Protein AF-A0A9E5ZZN8-F1 (afdb_monomer)

pLDDT: mean 93.4, std 7.74, range [58.78, 98.5]

Radius of gyration: 14.39 Å; Cα contacts (8 Å, |Δi|>4): 38; chains: 1; bounding box: 36×25×35 Å

Nearest PDB structures (foldseek):
  3lvy-assembly3_F  TM=9.060E-01  e=1.719E-03  Streptococcus mutans
  6k40-assembly3_C  TM=6.647E-01  e=9.428E-02  Deinococcus radiodurans R1 = ATCC 13939 = DSM 20539
  3c1l-assembly1_B  TM=6.956E-01  e=4.739E-01  Mesorhizobium japonicum MAFF 303099
  3c1l-assembly2_J  TM=7.085E-01  e=7.945E-01  Mesorhizobium japonicum MAFF 303099

Structure (mmCIF, N/CA/C/O backbone):
data_AF-A0A9E5ZZN8-F1
#
_entry.id   AF-A0A9E5ZZN8-F1
#
loop_
_atom_site.group_PDB
_atom_site.id
_atom_site.type_symbol
_atom_site.label_atom_id
_atom_site.label_alt_id
_atom_site.label_comp_id
_atom_site.label_asym_id
_atom_site.label_entity_id
_atom_site.label_seq_id
_atom_site.pdbx_PDB_ins_code
_atom_site.Cartn_x
_atom_site.Cartn_y
_atom_site.Cartn_z
_atom_site.occupancy
_atom_site.B_iso_or_equiv
_atom_site.auth_seq_id
_atom_site.auth_comp_id
_atom_site.auth_asym_id
_atom_site.auth_atom_id
_atom_site.pdbx_PDB_model_num
ATOM 1 N N . MET A 1 1 ? 12.339 12.926 13.306 1.00 58.78 1 MET A N 1
ATOM 2 C CA . MET A 1 1 ? 11.143 12.429 12.591 1.00 58.78 1 MET A CA 1
ATOM 3 C C . MET A 1 1 ? 11.359 12.646 11.107 1.00 58.78 1 MET A C 1
ATOM 5 O O . MET A 1 1 ? 11.793 13.732 10.742 1.00 58.78 1 MET A O 1
ATOM 9 N N . LEU A 1 2 ? 11.089 11.642 10.275 1.00 61.16 2 LEU A N 1
ATOM 10 C CA . LEU A 1 2 ? 11.087 11.776 8.814 1.00 61.16 2 LEU A CA 1
ATOM 11 C C . LEU A 1 2 ? 9.638 11.664 8.341 1.00 61.16 2 LEU A C 1
ATOM 13 O O . LEU A 1 2 ? 8.996 10.644 8.580 1.00 61.16 2 LEU A O 1
ATOM 17 N N . PHE A 1 3 ? 9.111 12.729 7.731 1.00 70.94 3 PHE A N 1
ATOM 18 C CA . PHE A 1 3 ? 7.717 12.802 7.263 1.00 70.94 3 PHE A CA 1
ATOM 19 C C . PHE A 1 3 ? 6.670 12.435 8.335 1.00 70.94 3 PHE A C 1
ATOM 21 O O . PHE A 1 3 ? 5.668 11.795 8.043 1.00 70.94 3 PHE A O 1
ATOM 28 N N . GLY A 1 4 ? 6.923 12.799 9.597 1.00 74.81 4 GLY A N 1
ATOM 29 C CA . GLY A 1 4 ? 6.039 12.482 10.729 1.00 74.81 4 GLY A CA 1
ATOM 30 C C . GLY A 1 4 ? 6.210 11.079 11.325 1.00 74.81 4 GLY A C 1
ATOM 31 O O . GLY A 1 4 ? 5.646 10.811 12.381 1.00 74.81 4 GLY A O 1
ATOM 32 N N . ASN A 1 5 ? 7.032 10.211 10.728 1.00 79.62 5 ASN A N 1
ATOM 33 C CA . ASN A 1 5 ? 7.297 8.867 11.247 1.00 79.62 5 ASN A CA 1
ATOM 34 C C . ASN A 1 5 ? 8.446 8.858 12.266 1.00 79.62 5 ASN A C 1
ATOM 36 O O . ASN A 1 5 ? 9.397 9.661 12.189 1.00 79.62 5 ASN A O 1
ATOM 40 N N . LYS A 1 6 ? 8.369 7.922 13.220 1.00 85.12 6 LYS A N 1
ATOM 41 C CA . LYS A 1 6 ? 9.459 7.632 14.158 1.00 85.12 6 LYS A CA 1
ATOM 42 C C . LYS A 1 6 ? 10.609 6.969 13.399 1.00 85.12 6 LYS A C 1
ATOM 44 O O . LYS A 1 6 ? 10.386 6.217 12.458 1.00 85.12 6 LYS A O 1
ATOM 49 N N . ALA A 1 7 ? 11.847 7.250 13.807 1.00 85.69 7 ALA A N 1
ATOM 50 C CA . ALA A 1 7 ? 13.022 6.634 13.184 1.00 85.69 7 ALA A CA 1
ATOM 51 C C . ALA A 1 7 ? 13.008 5.103 13.335 1.00 85.69 7 ALA A C 1
ATOM 53 O O . ALA A 1 7 ? 13.377 4.396 12.408 1.00 85.69 7 ALA A O 1
ATOM 54 N N . GLU A 1 8 ? 12.504 4.615 14.469 1.00 87.25 8 GLU A N 1
ATOM 55 C CA . GLU A 1 8 ? 12.331 3.191 14.745 1.00 87.25 8 GLU A CA 1
ATOM 56 C C . GLU A 1 8 ? 11.418 2.501 13.726 1.00 87.25 8 GLU A C 1
ATOM 58 O O . GLU A 1 8 ? 11.793 1.462 13.207 1.00 87.25 8 GLU A O 1
ATOM 63 N N . ASP A 1 9 ? 10.286 3.103 13.341 1.00 87.38 9 ASP A N 1
ATOM 64 C CA . ASP A 1 9 ? 9.397 2.504 12.333 1.00 87.38 9 ASP A CA 1
ATOM 65 C C . ASP A 1 9 ? 10.077 2.402 10.955 1.00 87.38 9 ASP A C 1
ATOM 67 O O . ASP A 1 9 ? 9.825 1.464 10.201 1.00 87.38 9 ASP A O 1
ATOM 71 N N . ILE A 1 10 ? 10.968 3.343 10.620 1.00 88.94 10 ILE A N 1
ATOM 72 C CA . ILE A 1 10 ? 11.751 3.289 9.376 1.00 88.94 10 ILE A CA 1
ATOM 73 C C . ILE A 1 10 ? 12.761 2.141 9.418 1.00 88.94 10 ILE A C 1
ATOM 75 O O . ILE A 1 10 ? 12.904 1.416 8.433 1.00 88.94 10 ILE A O 1
ATOM 79 N N . GLU A 1 11 ? 13.450 1.965 10.543 1.00 90.69 11 GLU A N 1
ATOM 80 C CA . GLU A 1 11 ? 14.367 0.841 10.733 1.00 90.69 11 GLU A CA 1
ATOM 81 C C . GLU A 1 11 ? 13.617 -0.493 10.739 1.00 90.69 11 GLU A C 1
ATOM 83 O O . GLU A 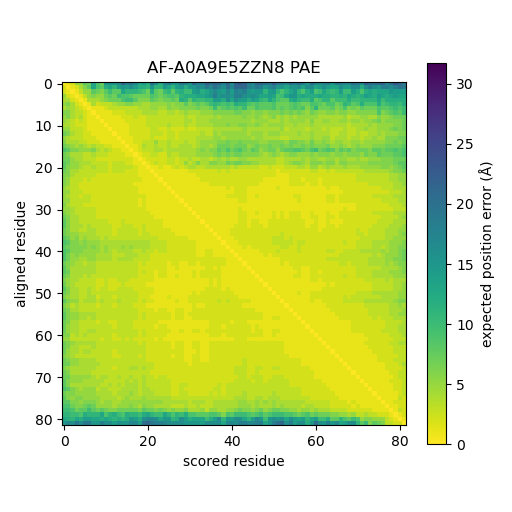1 11 ? 14.042 -1.437 10.074 1.00 90.69 11 GLU A O 1
ATOM 88 N N . SER A 1 12 ? 12.459 -0.562 11.392 1.00 91.31 12 SER A N 1
ATOM 89 C CA . SER A 1 12 ? 11.621 -1.756 11.393 1.00 91.31 12 SER A CA 1
ATOM 90 C C . SER A 1 12 ? 11.134 -2.122 9.988 1.00 91.31 12 SER A C 1
ATOM 92 O O . SER A 1 12 ? 11.244 -3.278 9.578 1.00 91.31 12 SER A O 1
ATOM 94 N N . LEU A 1 13 ? 10.698 -1.131 9.199 1.00 90.88 13 LEU A N 1
ATOM 95 C CA . LEU A 1 13 ? 10.324 -1.314 7.791 1.00 90.88 13 LEU A CA 1
ATOM 96 C C . LEU A 1 13 ? 11.474 -1.881 6.948 1.00 90.88 13 LEU A C 1
ATOM 98 O O . LEU A 1 13 ? 11.240 -2.760 6.119 1.00 90.88 13 LEU A O 1
ATOM 102 N N . ARG A 1 14 ? 12.700 -1.375 7.138 1.00 90.69 14 ARG A N 1
ATOM 103 C CA . ARG A 1 14 ? 13.896 -1.809 6.391 1.00 90.69 14 ARG A CA 1
ATOM 104 C C . ARG A 1 14 ? 14.320 -3.231 6.731 1.00 90.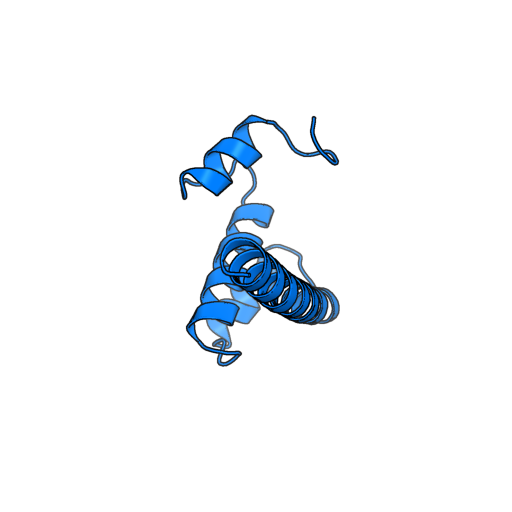69 14 ARG A C 1
ATOM 106 O O . ARG A 1 14 ? 14.776 -3.945 5.846 1.00 90.69 14 ARG A O 1
ATOM 113 N N . ASN A 1 15 ? 14.164 -3.614 7.993 1.00 92.62 15 ASN A N 1
ATOM 114 C CA . ASN A 1 15 ? 14.552 -4.927 8.502 1.00 92.62 15 ASN A CA 1
ATOM 115 C C . ASN A 1 15 ? 13.410 -5.954 8.455 1.00 92.62 15 ASN A C 1
ATOM 117 O O . ASN A 1 15 ? 13.562 -7.056 8.970 1.00 92.62 15 ASN A O 1
ATOM 121 N N . GLU A 1 16 ? 12.272 -5.597 7.853 1.00 87.62 16 GLU A N 1
ATOM 122 C CA . GLU A 1 16 ? 11.080 -6.445 7.748 1.00 87.62 16 GLU A CA 1
ATOM 123 C C . GLU A 1 16 ? 10.545 -6.964 9.094 1.00 87.62 16 GLU A C 1
ATOM 125 O O . GLU A 1 16 ? 9.983 -8.056 9.171 1.00 87.62 16 GLU A O 1
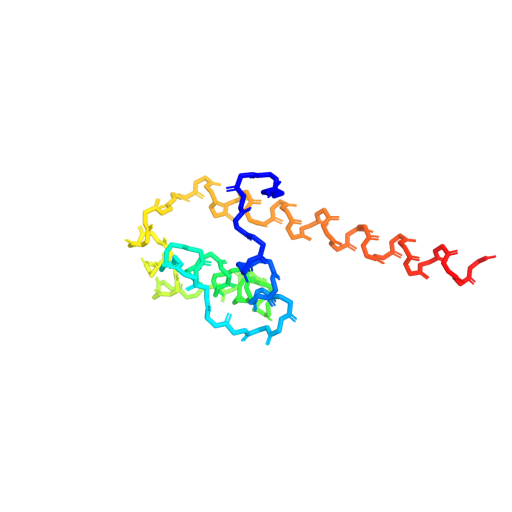ATOM 130 N N . VAL A 1 17 ? 10.684 -6.169 10.154 1.00 91.00 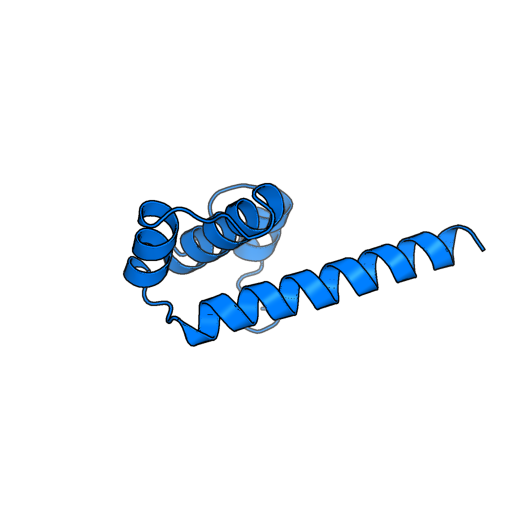17 VAL A N 1
ATOM 131 C CA . VAL A 1 17 ? 10.118 -6.473 11.475 1.00 91.00 17 VAL A CA 1
ATOM 132 C C . VAL A 1 17 ? 8.842 -5.668 11.719 1.00 91.00 17 VAL A C 1
ATOM 134 O O . VAL A 1 17 ? 8.564 -4.685 11.028 1.00 91.00 17 VAL A O 1
ATOM 137 N N . SER A 1 18 ? 8.053 -6.101 12.706 1.00 90.50 18 SER A N 1
ATOM 138 C CA . SER A 1 18 ? 6.781 -5.460 13.049 1.00 90.50 18 SER A CA 1
ATOM 139 C C . SER A 1 18 ? 6.966 -3.984 13.421 1.00 90.50 18 SER A C 1
ATOM 141 O O . SER A 1 18 ? 7.900 -3.615 14.140 1.00 90.50 18 SER A O 1
ATOM 143 N N . LEU A 1 19 ? 6.065 -3.141 12.926 1.00 91.31 19 LEU A N 1
ATOM 144 C CA . LEU A 1 19 ? 6.007 -1.709 13.209 1.00 91.31 19 LEU A CA 1
ATOM 145 C C . LEU A 1 19 ? 5.269 -1.444 14.516 1.00 91.31 19 LEU A C 1
ATOM 147 O O . LEU A 1 19 ? 4.453 -2.250 14.960 1.00 91.31 19 LEU A O 1
ATOM 151 N N . SER A 1 20 ? 5.492 -0.267 15.101 1.00 89.81 20 SER A N 1
ATOM 152 C CA . SER A 1 20 ? 4.833 0.113 16.358 1.00 89.81 20 SER A CA 1
ATOM 153 C C . SER A 1 20 ? 3.325 0.381 16.221 1.00 89.81 20 SER A C 1
ATOM 155 O O . SER A 1 20 ? 2.629 0.542 17.220 1.00 89.81 20 SER 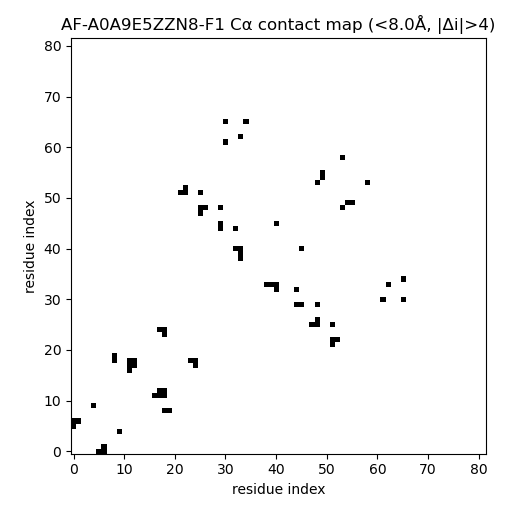A O 1
ATOM 157 N N . SER A 1 21 ? 2.819 0.453 14.988 1.00 91.75 21 SER A N 1
ATOM 158 C CA . SER A 1 21 ? 1.434 0.773 14.652 1.00 91.75 21 SER A CA 1
ATOM 159 C C . SER A 1 21 ? 0.803 -0.378 13.880 1.00 91.75 21 SER A C 1
ATOM 161 O O . SER A 1 21 ? 1.207 -0.661 12.750 1.00 91.75 21 SER A O 1
ATOM 163 N N . ASP A 1 22 ? -0.250 -0.974 14.441 1.00 93.94 22 ASP A N 1
ATOM 164 C CA . ASP A 1 22 ? -1.049 -2.011 13.772 1.00 93.94 22 ASP A CA 1
ATOM 165 C C . ASP A 1 22 ? -1.604 -1.523 12.432 1.00 93.94 22 ASP A C 1
ATOM 167 O O . ASP A 1 22 ? -1.639 -2.263 11.449 1.00 93.94 22 ASP A O 1
ATOM 171 N N . LYS A 1 23 ? -1.940 -0.230 12.352 1.00 94.69 23 LYS A N 1
ATOM 172 C CA . LYS A 1 23 ? -2.361 0.405 11.105 1.00 94.69 23 LYS A CA 1
ATOM 173 C C . LYS A 1 23 ? -1.248 0.377 10.053 1.00 94.69 23 LYS A C 1
ATOM 175 O O . LYS A 1 23 ? -1.503 0.053 8.898 1.00 94.69 23 LYS A O 1
ATOM 180 N N . PHE A 1 24 ? -0.002 0.659 10.430 1.00 94.56 24 PHE A N 1
ATOM 181 C CA . PHE A 1 24 ? 1.113 0.584 9.482 1.00 94.56 24 PHE A CA 1
ATOM 182 C C . PHE A 1 24 ? 1.491 -0.855 9.125 1.00 94.56 24 PHE A C 1
ATOM 184 O O . PHE A 1 24 ? 1.819 -1.107 7.966 1.00 94.56 24 PHE A O 1
ATOM 191 N N . ASN A 1 25 ? 1.381 -1.798 10.064 1.00 95.50 25 ASN A N 1
ATOM 192 C CA . ASN A 1 25 ? 1.550 -3.223 9.772 1.00 95.50 25 ASN A CA 1
ATOM 193 C C . ASN A 1 25 ? 0.525 -3.702 8.733 1.00 95.50 25 ASN A C 1
ATOM 195 O O . ASN A 1 25 ? 0.901 -4.352 7.759 1.00 95.50 25 ASN A O 1
ATOM 199 N N . ALA A 1 26 ? -0.745 -3.304 8.867 1.00 97.50 26 ALA A N 1
ATOM 200 C CA . ALA A 1 26 ? -1.783 -3.625 7.888 1.00 97.50 26 ALA A CA 1
ATOM 201 C C . ALA A 1 26 ? -1.485 -3.031 6.499 1.00 97.50 26 ALA A C 1
ATOM 203 O O . ALA A 1 26 ? -1.637 -3.716 5.489 1.00 97.50 26 ALA A O 1
ATOM 204 N N . LEU A 1 27 ? -0.997 -1.786 6.426 1.00 97.06 27 LEU A N 1
ATOM 205 C CA . LEU A 1 27 ? -0.580 -1.176 5.157 1.00 97.06 27 LEU A CA 1
ATOM 206 C C . LEU A 1 27 ? 0.611 -1.899 4.522 1.00 97.06 27 LEU A C 1
ATOM 208 O O . LEU A 1 27 ? 0.620 -2.111 3.307 1.00 97.06 27 LEU A O 1
ATOM 212 N N . GLN A 1 28 ? 1.612 -2.274 5.320 1.00 96.00 28 GLN A N 1
ATOM 213 C CA . GLN A 1 28 ? 2.772 -3.024 4.846 1.00 96.00 28 GLN A CA 1
ATOM 214 C C . GLN A 1 28 ? 2.342 -4.387 4.289 1.00 96.00 28 GLN A C 1
ATOM 216 O O . GLN A 1 28 ? 2.717 -4.728 3.165 1.00 96.00 28 GLN A O 1
ATOM 221 N N . ALA A 1 29 ? 1.529 -5.134 5.043 1.00 96.69 29 ALA A N 1
ATOM 222 C CA . ALA A 1 29 ? 1.007 -6.435 4.640 1.00 96.69 29 ALA A CA 1
ATOM 223 C C . ALA A 1 29 ? 0.190 -6.331 3.347 1.00 96.69 29 ALA A C 1
ATOM 225 O O . ALA A 1 29 ? 0.508 -7.003 2.367 1.00 96.69 29 ALA A O 1
ATOM 226 N N . PHE A 1 30 ? -0.773 -5.406 3.294 1.00 98.19 30 PHE A N 1
ATOM 227 C CA . PHE A 1 30 ? -1.591 -5.172 2.105 1.00 98.19 30 PHE A CA 1
ATOM 228 C C . PHE A 1 30 ? -0.740 -4.812 0.880 1.00 98.19 30 PHE A C 1
ATOM 230 O O . PHE A 1 30 ? -0.926 -5.381 -0.193 1.00 98.19 30 PHE A O 1
ATOM 237 N N . THR A 1 31 ? 0.250 -3.926 1.035 1.00 97.69 31 THR A N 1
ATOM 238 C CA . THR A 1 31 ? 1.166 -3.541 -0.054 1.00 97.69 31 THR A CA 1
ATOM 239 C C . THR A 1 31 ? 1.958 -4.745 -0.573 1.00 97.69 31 THR A C 1
ATOM 241 O O . THR A 1 31 ? 2.077 -4.925 -1.789 1.00 97.69 31 THR A O 1
ATOM 244 N N . LYS A 1 32 ? 2.480 -5.590 0.329 1.00 9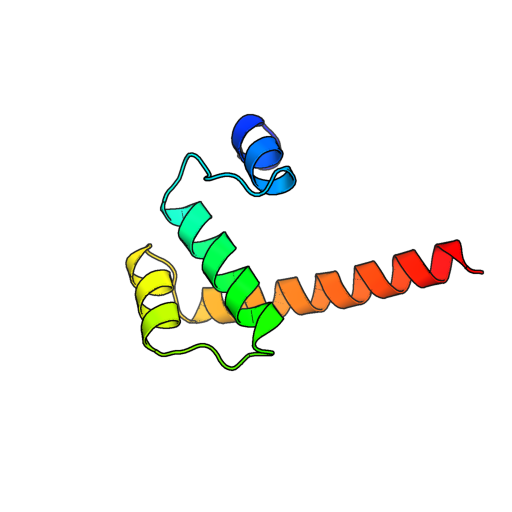6.12 32 LYS A N 1
ATOM 245 C CA . LYS A 1 32 ? 3.220 -6.810 -0.028 1.00 96.12 32 LYS A CA 1
ATOM 246 C C . LYS A 1 32 ? 2.328 -7.807 -0.769 1.00 96.12 32 LYS A C 1
ATOM 248 O O . LYS A 1 32 ? 2.730 -8.281 -1.832 1.00 96.12 32 LYS A O 1
ATOM 253 N N . THR A 1 33 ? 1.126 -8.077 -0.259 1.00 97.75 33 THR A N 1
ATOM 254 C CA . THR A 1 33 ? 0.146 -8.971 -0.894 1.00 97.75 33 THR A CA 1
ATOM 255 C C . THR A 1 33 ? -0.264 -8.456 -2.267 1.00 97.75 33 THR A C 1
ATOM 257 O O . THR A 1 33 ? -0.226 -9.194 -3.250 1.00 97.75 33 THR A O 1
ATOM 260 N N . LEU A 1 34 ? -0.597 -7.173 -2.379 1.00 97.50 34 LEU A N 1
ATOM 261 C CA . LEU A 1 34 ? -0.996 -6.553 -3.638 1.00 97.50 34 LEU A CA 1
ATOM 262 C C . LEU A 1 34 ? 0.106 -6.655 -4.705 1.00 97.50 34 LEU A C 1
ATOM 264 O O . LEU A 1 34 ? -0.176 -7.003 -5.856 1.00 97.50 34 LEU A O 1
ATOM 268 N N . TYR A 1 35 ? 1.359 -6.388 -4.324 1.00 96.69 35 TYR A N 1
ATOM 269 C CA . TYR A 1 35 ? 2.508 -6.488 -5.223 1.00 96.69 35 TYR A CA 1
ATOM 270 C C . TYR A 1 35 ? 2.792 -7.936 -5.647 1.00 96.69 35 TYR A C 1
ATOM 272 O O . TYR A 1 35 ? 2.928 -8.212 -6.841 1.00 96.69 35 TYR A O 1
ATOM 280 N N . SER A 1 36 ? 2.842 -8.876 -4.697 1.00 96.56 36 SER A N 1
ATOM 281 C CA . SER A 1 36 ? 3.192 -10.278 -4.969 1.00 96.56 36 SER A CA 1
ATOM 282 C C . SER A 1 36 ? 2.127 -11.003 -5.796 1.00 96.56 36 SER A C 1
ATOM 284 O O . SER A 1 36 ? 2.455 -11.773 -6.700 1.00 96.56 36 SER A O 1
ATOM 286 N N . THR A 1 37 ? 0.850 -10.703 -5.553 1.00 96.88 37 THR A N 1
ATOM 287 C CA . THR A 1 37 ? -0.296 -11.295 -6.265 1.00 96.88 37 THR A CA 1
ATOM 288 C C . THR A 1 37 ? -0.635 -10.580 -7.575 1.00 96.88 37 THR A C 1
ATOM 290 O O . THR A 1 37 ? -1.528 -11.014 -8.312 1.00 96.88 37 THR A O 1
ATOM 293 N N . LYS A 1 38 ? 0.078 -9.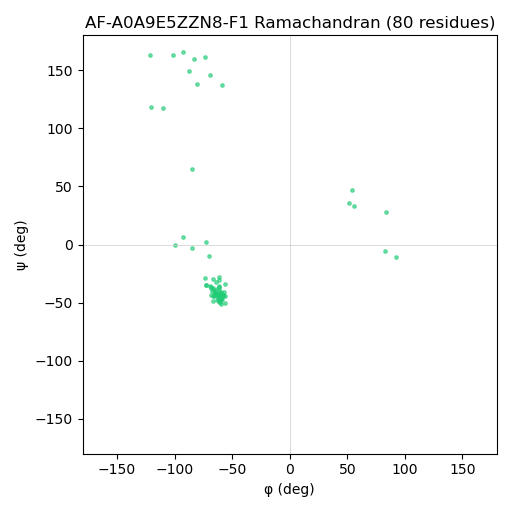491 -7.897 1.00 95.31 38 LYS A N 1
ATOM 294 C CA . LYS A 1 38 ? -0.176 -8.635 -9.067 1.00 95.31 38 LYS A CA 1
ATOM 295 C C . LYS A 1 38 ? -1.628 -8.144 -9.115 1.00 95.31 38 LYS A C 1
ATOM 297 O O . LYS A 1 38 ? -2.283 -8.245 -10.153 1.00 95.31 38 LYS A O 1
ATOM 302 N N . GLY A 1 39 ? -2.143 -7.662 -7.987 1.00 94.88 39 GLY A N 1
ATOM 303 C CA . GLY A 1 39 ? -3.508 -7.136 -7.896 1.00 94.88 39 GLY A CA 1
ATOM 304 C C . GLY A 1 39 ? -4.581 -8.142 -7.479 1.00 94.88 39 GLY A C 1
ATOM 305 O O . GLY A 1 39 ? -5.697 -7.724 -7.187 1.00 94.88 39 GLY A O 1
ATOM 306 N N . ARG A 1 40 ? -4.284 -9.448 -7.436 1.00 96.56 40 ARG A N 1
ATOM 307 C CA . ARG A 1 40 ? -5.251 -10.491 -7.047 1.00 96.56 40 ARG A CA 1
ATOM 308 C C . ARG A 1 40 ? -5.306 -10.648 -5.527 1.00 96.56 40 ARG A C 1
ATOM 310 O O . ARG A 1 40 ? -4.900 -11.677 -4.994 1.00 96.56 40 ARG A O 1
ATOM 317 N N . VAL A 1 41 ? -5.767 -9.602 -4.853 1.00 96.25 41 VAL A N 1
ATOM 318 C CA . VAL A 1 41 ? -5.938 -9.581 -3.397 1.00 96.25 41 VAL A CA 1
ATOM 319 C C . VAL A 1 41 ? -7.239 -10.293 -3.026 1.00 96.25 41 VAL A C 1
ATOM 321 O O . VAL A 1 41 ? -8.240 -10.131 -3.724 1.00 96.25 41 VAL A O 1
ATOM 324 N N . SER A 1 42 ? -7.210 -11.105 -1.968 1.00 97.44 42 SER A N 1
ATOM 325 C CA . SER A 1 42 ? -8.400 -11.793 -1.463 1.00 97.44 42 SER A CA 1
ATOM 326 C C . SER A 1 42 ? -9.347 -10.827 -0.740 1.00 97.44 42 SER A C 1
ATOM 328 O O . SER A 1 42 ? -8.934 -9.747 -0.311 1.00 97.44 42 SER A O 1
ATOM 330 N N . ASP A 1 43 ? -10.610 -11.222 -0.571 1.00 97.62 43 ASP A N 1
ATOM 331 C CA . ASP A 1 43 ? -11.561 -10.448 0.237 1.00 97.62 43 ASP A CA 1
ATOM 332 C C . ASP A 1 43 ? -11.094 -10.353 1.701 1.00 97.62 43 ASP A C 1
ATOM 334 O O . ASP A 1 43 ? -11.192 -9.290 2.302 1.00 97.62 43 ASP A O 1
ATOM 338 N N . GLU A 1 44 ? -10.483 -11.416 2.241 1.00 97.94 44 GLU A N 1
ATOM 339 C CA . GLU A 1 44 ? -9.924 -11.443 3.601 1.00 97.94 44 GLU A CA 1
ATOM 340 C C . GLU A 1 44 ? -8.811 -10.397 3.792 1.00 97.94 44 GLU A C 1
ATOM 342 O O . GLU A 1 44 ? -8.821 -9.638 4.762 1.00 97.94 44 GLU A O 1
ATOM 347 N N . ASP A 1 45 ? -7.879 -10.303 2.842 1.00 97.44 45 ASP A N 1
ATOM 348 C CA . ASP A 1 45 ? -6.791 -9.319 2.881 1.00 97.44 45 ASP A CA 1
ATOM 349 C C . ASP A 1 45 ? -7.309 -7.875 2.737 1.00 97.44 45 ASP A C 1
ATOM 351 O O . ASP A 1 45 ? -6.785 -6.947 3.364 1.00 97.44 45 ASP A O 1
ATOM 355 N N . LEU A 1 46 ? -8.335 -7.667 1.901 1.00 97.38 46 LEU A N 1
ATOM 356 C CA . LEU A 1 46 ? -8.996 -6.368 1.749 1.00 97.38 46 LEU A CA 1
ATOM 357 C C . LEU A 1 46 ? -9.736 -5.967 3.027 1.00 97.38 46 LEU A C 1
ATOM 359 O O . LEU A 1 46 ? -9.612 -4.824 3.475 1.00 97.38 46 LEU A O 1
ATOM 363 N N . ASP A 1 47 ? -10.461 -6.900 3.636 1.00 98.12 47 ASP A N 1
ATOM 364 C CA . ASP A 1 47 ? -11.192 -6.674 4.878 1.00 98.12 47 ASP A CA 1
ATOM 365 C C . ASP A 1 47 ? -10.236 -6.371 6.034 1.00 98.12 47 ASP A C 1
ATOM 367 O O . ASP A 1 47 ? -10.479 -5.429 6.789 1.00 98.12 47 ASP A O 1
ATOM 371 N N . ALA A 1 48 ? -9.103 -7.073 6.132 1.00 98.12 48 ALA A N 1
ATOM 372 C CA . ALA A 1 48 ? -8.059 -6.772 7.111 1.00 98.12 48 ALA A CA 1
ATOM 373 C C . ALA A 1 48 ? -7.495 -5.348 6.937 1.00 98.12 48 ALA A C 1
ATOM 375 O O . ALA A 1 48 ? -7.311 -4.615 7.915 1.00 98.12 48 ALA A O 1
ATOM 376 N N . PHE A 1 49 ? -7.274 -4.914 5.692 1.00 98.44 49 PHE A N 1
ATOM 377 C CA . PHE A 1 49 ? -6.828 -3.553 5.389 1.00 98.44 49 PHE A CA 1
ATOM 378 C C . PHE A 1 49 ? -7.870 -2.497 5.795 1.00 98.44 49 PHE A C 1
ATOM 380 O O . PHE A 1 49 ? -7.525 -1.477 6.399 1.00 98.44 49 PHE A O 1
ATOM 387 N N . PHE A 1 50 ? -9.155 -2.739 5.529 1.00 98.38 50 PHE A N 1
ATOM 388 C CA . PHE A 1 50 ? -10.226 -1.816 5.915 1.00 98.38 50 PHE A CA 1
ATOM 389 C C . PHE A 1 50 ? -10.503 -1.818 7.422 1.00 98.38 50 PHE A C 1
ATOM 391 O O . PHE A 1 50 ? -10.748 -0.752 7.991 1.00 98.38 50 PHE A O 1
ATOM 398 N N . ALA A 1 51 ? -10.385 -2.965 8.094 1.00 98.25 51 ALA A N 1
ATOM 399 C CA . ALA A 1 51 ? -10.509 -3.082 9.547 1.00 98.25 51 ALA A CA 1
ATOM 400 C C . ALA A 1 51 ? -9.442 -2.259 10.289 1.00 98.25 51 ALA A C 1
ATOM 402 O O . ALA A 1 51 ? -9.718 -1.696 11.347 1.00 98.25 51 ALA A O 1
ATOM 403 N N . ALA A 1 52 ? -8.256 -2.090 9.694 1.00 98.00 52 ALA A N 1
ATOM 404 C CA . ALA A 1 52 ? -7.212 -1.186 10.185 1.00 98.00 52 ALA A CA 1
ATOM 405 C C . ALA A 1 52 ? -7.525 0.317 9.966 1.00 98.00 52 ALA A C 1
ATOM 407 O O . ALA A 1 52 ? -6.717 1.198 10.288 1.00 98.00 52 ALA A O 1
ATOM 408 N N . GLY A 1 53 ? -8.698 0.639 9.415 1.00 98.12 53 GLY A N 1
ATOM 409 C CA . GLY A 1 53 ? -9.182 2.001 9.206 1.00 98.12 53 GLY A CA 1
ATOM 410 C C . GLY A 1 53 ? -8.660 2.656 7.928 1.00 98.12 53 GLY A C 1
ATOM 411 O O . GLY A 1 53 ? -8.500 3.884 7.901 1.00 98.12 53 GLY A O 1
ATOM 412 N N . TYR A 1 54 ? -8.338 1.863 6.904 1.00 98.50 54 TYR A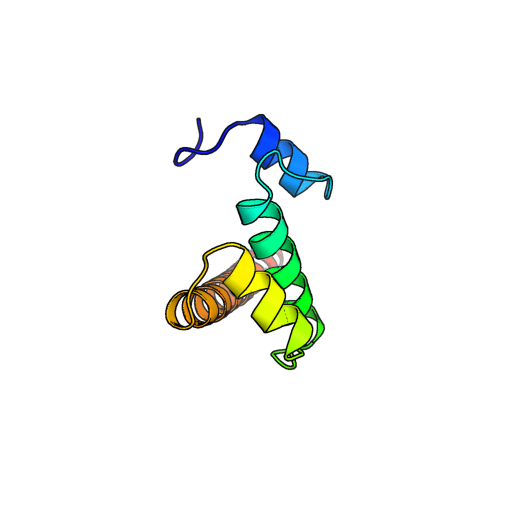 N 1
ATOM 413 C CA . TYR A 1 54 ? -8.134 2.354 5.542 1.00 98.50 54 TYR A CA 1
ATOM 414 C C . TYR A 1 54 ? -9.422 2.280 4.722 1.00 98.50 54 TYR A C 1
ATOM 416 O O . TYR A 1 54 ? -10.403 1.646 5.096 1.00 98.50 54 TYR A O 1
ATOM 424 N N . THR A 1 55 ? -9.425 2.964 3.585 1.00 98.50 55 THR A N 1
ATOM 425 C CA . THR A 1 55 ? -10.593 3.116 2.717 1.00 98.50 55 THR A CA 1
ATOM 426 C C . THR A 1 55 ? -10.319 2.576 1.317 1.00 98.50 55 THR A C 1
ATOM 428 O O . THR A 1 55 ? -9.168 2.416 0.906 1.00 98.50 55 THR A O 1
ATOM 431 N N . LYS A 1 56 ? -11.382 2.338 0.540 1.00 97.31 56 LYS A N 1
ATOM 432 C CA . LYS A 1 56 ? -11.261 1.908 -0.863 1.00 97.31 56 LYS A CA 1
ATOM 433 C C . LYS A 1 56 ? -10.419 2.873 -1.719 1.00 97.31 56 LYS A C 1
ATOM 435 O O . LYS A 1 56 ? -9.556 2.378 -2.438 1.00 97.31 56 LYS A O 1
ATOM 440 N N . PRO 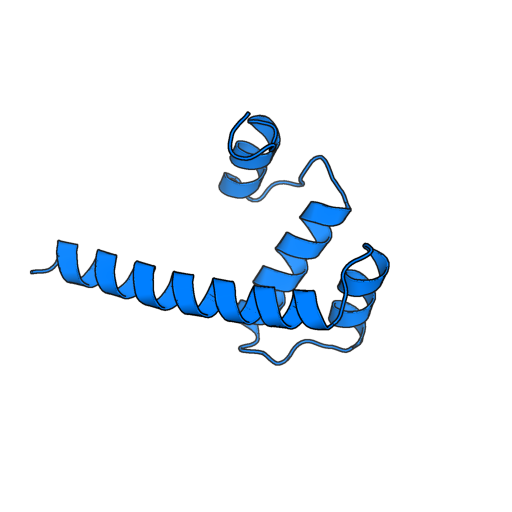A 1 57 ? -10.579 4.214 -1.633 1.00 98.44 57 PRO A N 1
ATOM 441 C CA . PRO A 1 57 ? -9.678 5.141 -2.322 1.00 98.44 57 PRO A CA 1
ATOM 442 C C . PRO A 1 57 ? -8.209 4.953 -1.931 1.00 98.44 57 PRO A C 1
ATOM 444 O O . PRO A 1 57 ? -7.350 4.909 -2.801 1.00 98.44 57 PRO A O 1
ATOM 447 N N . GLN A 1 58 ? -7.921 4.729 -0.647 1.00 98.44 58 GLN A N 1
ATOM 448 C CA . GLN A 1 58 ? -6.546 4.501 -0.193 1.00 98.44 58 GLN A CA 1
ATOM 449 C C . GLN A 1 58 ? -5.954 3.191 -0.726 1.00 98.44 58 GLN A C 1
ATOM 451 O O . GLN A 1 58 ? -4.753 3.130 -0.962 1.00 98.44 58 GLN A O 1
ATOM 456 N N . ALA A 1 59 ? -6.764 2.160 -0.985 1.00 97.56 59 ALA A N 1
ATOM 457 C CA . ALA A 1 59 ? -6.281 0.966 -1.682 1.00 97.56 59 ALA A CA 1
ATOM 458 C C . ALA A 1 59 ? -5.814 1.294 -3.118 1.00 97.56 59 ALA A C 1
ATOM 460 O O . ALA A 1 59 ? -4.787 0.785 -3.571 1.00 97.56 59 ALA A O 1
ATOM 461 N N . LEU A 1 60 ? -6.518 2.194 -3.816 1.00 97.81 60 LEU A N 1
ATOM 462 C CA . LEU A 1 60 ? -6.108 2.691 -5.137 1.00 97.81 60 LEU A CA 1
ATOM 463 C C . LEU A 1 60 ? -4.851 3.574 -5.057 1.00 97.81 60 LEU A C 1
ATOM 465 O O . LEU A 1 60 ? -3.981 3.492 -5.930 1.00 97.81 60 LEU A O 1
ATOM 469 N N . ASP A 1 61 ? -4.700 4.360 -3.990 1.00 98.31 61 ASP A N 1
ATOM 470 C CA . ASP A 1 61 ? -3.469 5.118 -3.740 1.00 98.31 61 ASP A CA 1
ATOM 471 C C . ASP A 1 61 ? -2.265 4.181 -3.565 1.00 98.31 61 ASP A C 1
ATOM 473 O O . ASP A 1 61 ? -1.180 4.463 -4.077 1.00 98.31 61 ASP A O 1
ATOM 477 N N . VAL A 1 62 ? -2.431 3.031 -2.898 1.00 98.12 62 VAL A N 1
ATOM 478 C CA . VAL A 1 62 ? -1.358 2.026 -2.779 1.00 98.12 62 VAL A CA 1
ATOM 479 C C . VAL A 1 62 ? -0.945 1.503 -4.159 1.00 98.12 62 VAL A C 1
ATOM 481 O O . VAL A 1 62 ? 0.249 1.467 -4.456 1.00 98.12 62 VAL A O 1
ATOM 484 N N . ILE A 1 63 ? -1.899 1.172 -5.038 1.00 97.00 63 ILE A N 1
ATOM 485 C CA . ILE A 1 63 ? -1.607 0.749 -6.425 1.00 97.00 63 ILE A CA 1
ATOM 486 C C . ILE A 1 63 ? -0.810 1.830 -7.170 1.00 97.00 63 ILE A C 1
ATOM 488 O O . ILE A 1 63 ? 0.176 1.536 -7.858 1.00 97.00 63 ILE A O 1
ATOM 492 N N . THR A 1 64 ? -1.215 3.089 -7.012 1.00 97.75 64 THR A N 1
ATOM 493 C CA . THR A 1 64 ? -0.559 4.241 -7.641 1.00 97.75 64 THR A CA 1
ATOM 494 C C . THR A 1 64 ? 0.887 4.382 -7.159 1.00 97.75 64 THR A C 1
ATOM 496 O O . THR A 1 64 ? 1.809 4.505 -7.969 1.00 97.75 64 THR A O 1
ATOM 499 N N . ASN A 1 65 ? 1.111 4.270 -5.848 1.00 97.50 65 ASN A N 1
ATOM 500 C CA . ASN A 1 65 ? 2.443 4.333 -5.248 1.00 97.50 65 ASN A CA 1
ATOM 501 C C . ASN A 1 65 ? 3.342 3.164 -5.675 1.00 97.50 65 ASN A C 1
ATOM 503 O O . ASN A 1 65 ? 4.516 3.380 -5.983 1.00 97.50 65 ASN A O 1
ATOM 507 N N . ILE A 1 66 ? 2.806 1.940 -5.757 1.00 97.25 66 ILE A N 1
ATOM 508 C CA . ILE A 1 66 ? 3.542 0.782 -6.288 1.00 97.25 66 ILE A CA 1
ATOM 509 C C . ILE A 1 66 ? 3.982 1.059 -7.728 1.00 97.25 66 ILE A C 1
ATOM 511 O O . ILE A 1 66 ? 5.150 0.862 -8.059 1.00 97.25 66 ILE A O 1
ATOM 515 N N . SER A 1 67 ? 3.080 1.564 -8.570 1.00 97.25 67 SER A N 1
ATOM 516 C CA . SER A 1 67 ? 3.375 1.864 -9.976 1.00 97.25 67 SER A CA 1
ATOM 517 C C . SER A 1 67 ? 4.503 2.890 -10.110 1.00 97.25 67 SER A C 1
ATOM 519 O O . SER A 1 67 ? 5.476 2.656 -10.830 1.00 97.25 67 SER A O 1
ATOM 521 N N . ALA A 1 68 ? 4.433 3.987 -9.350 1.00 97.88 68 ALA A N 1
ATOM 522 C CA . ALA A 1 68 ? 5.488 4.999 -9.310 1.00 97.88 68 ALA A CA 1
ATOM 523 C C . ALA A 1 68 ? 6.831 4.413 -8.837 1.00 97.88 68 ALA A C 1
ATOM 525 O O . ALA A 1 68 ? 7.885 4.715 -9.405 1.00 97.88 68 ALA A O 1
ATOM 526 N N . LYS A 1 69 ? 6.804 3.528 -7.832 1.00 95.81 69 LYS A N 1
ATOM 527 C CA . LYS A 1 69 ? 8.008 2.874 -7.308 1.00 95.81 69 LYS A CA 1
ATOM 528 C C . LYS A 1 69 ? 8.633 1.910 -8.312 1.00 95.81 69 LYS A C 1
ATOM 530 O O . LYS A 1 69 ? 9.856 1.894 -8.430 1.00 95.81 69 LYS A O 1
ATOM 535 N N . VAL A 1 70 ? 7.828 1.145 -9.049 1.00 96.12 70 VAL A N 1
ATOM 536 C CA . VAL A 1 70 ? 8.312 0.264 -10.124 1.00 96.12 70 VAL A CA 1
ATOM 537 C C . VAL A 1 70 ? 9.019 1.084 -11.199 1.00 96.12 70 VAL A C 1
ATOM 539 O O . VAL A 1 70 ? 10.165 0.781 -11.527 1.00 96.12 70 VAL A O 1
ATOM 542 N N . ILE A 1 71 ? 8.388 2.162 -11.678 1.00 97.56 71 ILE A N 1
ATOM 543 C CA . ILE A 1 71 ? 8.983 3.066 -12.674 1.00 97.56 71 ILE A CA 1
ATOM 544 C C . ILE A 1 71 ? 10.320 3.619 -12.167 1.00 97.56 71 ILE A C 1
ATOM 546 O O . ILE A 1 71 ? 11.329 3.519 -12.862 1.00 97.56 71 ILE A O 1
ATOM 550 N N . SER A 1 72 ? 10.351 4.157 -10.944 1.00 97.69 72 SER A N 1
ATOM 551 C CA . SER A 1 72 ? 11.574 4.716 -10.355 1.00 97.69 72 SER A CA 1
ATOM 552 C C . SER A 1 72 ? 12.673 3.667 -10.175 1.00 97.69 72 SER A C 1
ATOM 554 O O . SER A 1 72 ? 13.827 3.941 -10.494 1.00 97.69 72 SER A O 1
ATOM 556 N N . ASN A 1 73 ? 12.340 2.462 -9.705 1.00 95.75 73 ASN A N 1
ATOM 557 C CA . ASN A 1 73 ? 13.315 1.384 -9.552 1.00 95.75 73 ASN A CA 1
ATOM 558 C C . ASN A 1 73 ? 13.920 0.983 -10.903 1.00 95.75 73 ASN A C 1
ATOM 560 O O . ASN A 1 73 ? 15.134 0.820 -10.996 1.00 95.75 73 ASN A O 1
ATOM 564 N N . PHE A 1 74 ? 13.098 0.859 -11.948 1.00 96.62 74 PHE A N 1
ATOM 565 C CA . PHE A 1 74 ? 13.578 0.533 -13.292 1.00 96.62 74 PHE A CA 1
ATOM 566 C C . PHE A 1 74 ? 14.447 1.653 -13.865 1.00 96.62 74 PHE A C 1
ATOM 568 O O . PHE A 1 74 ? 15.524 1.372 -14.383 1.00 96.62 74 PHE A O 1
ATOM 575 N N . ALA A 1 75 ? 14.030 2.913 -13.717 1.00 97.38 75 ALA A N 1
ATOM 576 C CA . ALA A 1 75 ? 14.815 4.065 -14.150 1.00 97.38 75 ALA A CA 1
ATOM 577 C C . ALA A 1 75 ? 16.182 4.119 -13.449 1.00 97.38 75 ALA A C 1
ATOM 579 O O . ALA A 1 75 ? 17.203 4.253 -14.118 1.00 97.38 75 ALA A O 1
ATOM 580 N N . ASN A 1 76 ? 16.217 3.939 -12.124 1.00 96.44 76 ASN A N 1
ATOM 581 C CA . ASN A 1 76 ? 17.462 3.919 -11.354 1.00 96.44 76 ASN A CA 1
ATOM 582 C C . ASN A 1 76 ? 18.380 2.770 -11.786 1.00 96.44 76 ASN A C 1
ATOM 584 O O . ASN A 1 76 ? 19.580 2.970 -11.947 1.00 96.44 76 ASN A O 1
ATOM 588 N N . GLN A 1 77 ? 17.826 1.574 -11.999 1.00 95.81 77 GLN A N 1
ATOM 589 C CA . GLN A 1 77 ? 18.612 0.420 -12.426 1.00 95.81 77 GLN A CA 1
ATOM 590 C C . GLN A 1 77 ? 19.195 0.606 -13.831 1.00 95.81 77 GLN A C 1
ATOM 592 O O . GLN A 1 77 ? 20.335 0.218 -14.075 1.00 95.81 77 GLN A O 1
ATOM 597 N N . LEU A 1 78 ? 18.426 1.196 -14.749 1.00 96.38 78 LEU A N 1
ATOM 598 C CA . LEU A 1 78 ? 18.918 1.532 -16.082 1.00 96.38 78 LEU A CA 1
ATOM 599 C C . LEU A 1 78 ? 20.016 2.592 -16.012 1.00 96.38 78 LEU A C 1
ATOM 601 O O . LEU A 1 78 ? 21.040 2.413 -16.655 1.00 96.38 78 LEU A O 1
ATOM 605 N N . ALA A 1 79 ? 19.842 3.633 -15.194 1.00 96.00 79 ALA A N 1
ATOM 606 C CA . ALA A 1 79 ? 20.818 4.710 -15.031 1.00 96.00 79 ALA A CA 1
ATOM 607 C C . ALA A 1 79 ? 22.180 4.240 -14.487 1.00 96.00 79 ALA A C 1
ATOM 609 O O . ALA A 1 79 ? 23.187 4.866 -14.779 1.00 96.00 79 ALA A O 1
ATOM 610 N N . ILE A 1 80 ? 22.224 3.156 -13.703 1.00 93.88 80 ILE A N 1
ATOM 611 C CA . ILE A 1 80 ? 23.483 2.549 -13.228 1.00 93.88 80 ILE A CA 1
ATOM 612 C C . ILE A 1 80 ? 24.215 1.798 -14.353 1.00 93.88 80 ILE A C 1
ATOM 614 O O . ILE A 1 80 ? 25.434 1.656 -14.312 1.00 93.88 80 ILE A O 1
ATOM 618 N N . ASN A 1 81 ? 23.467 1.282 -15.330 1.00 79.38 81 ASN A N 1
ATOM 619 C CA . ASN A 1 81 ? 23.968 0.384 -16.371 1.00 79.38 81 ASN A CA 1
ATOM 620 C C . ASN A 1 81 ? 24.263 1.091 -17.710 1.00 79.38 81 ASN A C 1
ATOM 622 O O . ASN A 1 81 ? 24.664 0.416 -18.660 1.00 79.38 81 ASN A O 1
ATOM 626 N N . ILE A 1 82 ? 24.033 2.405 -17.797 1.00 77.19 82 ILE A N 1
ATOM 627 C CA . ILE A 1 82 ? 24.386 3.270 -18.937 1.00 77.19 82 ILE A CA 1
ATOM 628 C C . ILE A 1 82 ? 25.496 4.237 -18.534 1.00 77.19 82 ILE A C 1
ATOM 630 O O . ILE A 1 82 ? 26.272 4.611 -19.439 1.00 77.19 82 ILE A O 1
#

Foldseek 3Di:
DPPPDDPVQVVCLVVVHDGPQLLVVLVSQLLVQCVVVVNPDDPVSVVSNVVSPDDPVVSVVSVVVVVVVVVVVVVVVVVVVD

Secondary structure (DSSP, 8-state):
-BTTB-HHHHHHHHTTPPPS-HHHHHHHHHHHHHHHTTT---HHHHHHHHHTT--HHHHHHHHHHHHHHHHHHHHHHHHHH-

Sequence (82 aa):
MLFGNKAEDIESLRNEVSLSSDKFNALQAFTKTLYSTKGRVSDEDLDAFFAAGYTKPQALDVITNISAKVISNFANQLAINI

Mean predicted aligned error: 3.73 Å

Solvent-accessible surface area (backbone atoms only — not comparable to full-atom values): 4752 Å² total; per-residue (Å²): 112,63,96,85,37,56,66,65,44,54,53,21,60,75,69,75,45,85,46,95,40,70,49,56,42,35,51,52,51,44,52,50,48,34,63,76,50,72,66,66,62,50,70,67,56,52,49,52,32,37,72,52,72,50,51,75,69,56,55,53,49,51,54,52,51,51,51,55,48,51,53,52,52,52,51,54,56,49,64,75,76,109